Protein AF-A0A0S6XM45-F1 (afdb_monomer_lite)

Radius of gyration: 30.08 Å; chains: 1; bounding box: 77×31×82 Å

Secondary structure (DSSP, 8-state):
--PPPHHHHHHHHHHHHHHHHHHHHHHHHHHHHHHHHHHHHHTTS-EEEEEEEEEEEETTEEEEEEEEEEEEGGGHHHHHHHHHHHHTTSEEEEE-TTT-PEEEEESS-BSSHHHHHHHHHHHHHHHHHHHHH---

pLDDT: mean 77.05, std 15.21, range [37.06, 93.06]

Structure (mmCIF, N/CA/C/O backbone):
data_AF-A0A0S6XM45-F1
#
_entry.id   AF-A0A0S6XM45-F1
#
loop_
_atom_site.group_PDB
_atom_site.id
_atom_site.type_symbol
_atom_si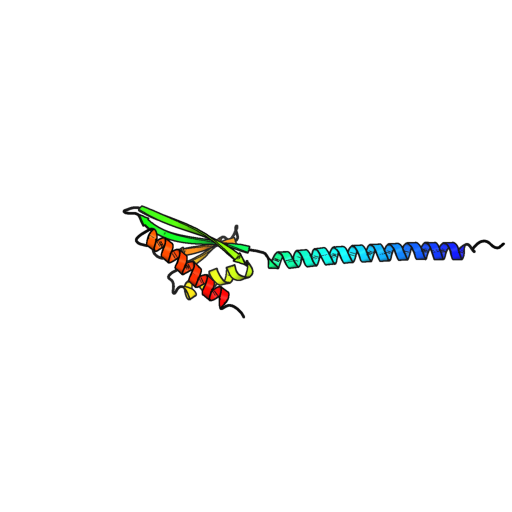te.label_atom_id
_atom_site.label_alt_id
_atom_site.label_comp_id
_atom_site.label_asym_id
_atom_site.label_entity_id
_atom_site.label_seq_id
_atom_site.pdbx_PDB_ins_code
_atom_site.Cartn_x
_atom_site.Cartn_y
_atom_site.Cartn_z
_atom_site.occupancy
_atom_site.B_iso_or_equiv
_atom_site.auth_seq_id
_atom_site.auth_comp_id
_atom_site.auth_asym_id
_atom_site.auth_atom_id
_atom_site.pdbx_PDB_model_num
ATOM 1 N N . MET A 1 1 ? 61.067 7.193 -62.094 1.00 49.91 1 MET A N 1
ATOM 2 C CA . MET A 1 1 ? 60.287 7.354 -60.851 1.00 49.91 1 MET A CA 1
ATOM 3 C C . MET A 1 1 ? 58.833 7.375 -61.268 1.00 49.91 1 MET A C 1
ATOM 5 O O . MET A 1 1 ? 58.362 8.415 -61.709 1.00 49.91 1 MET A O 1
ATOM 9 N N . ASP A 1 2 ? 58.172 6.223 -61.229 1.00 56.25 2 ASP A N 1
ATOM 10 C CA . ASP A 1 2 ? 56.763 6.112 -61.601 1.00 56.25 2 ASP A CA 1
ATOM 11 C C . ASP A 1 2 ? 55.908 6.456 -60.382 1.00 56.25 2 ASP A C 1
ATOM 13 O O . ASP A 1 2 ? 56.005 5.822 -59.331 1.00 56.25 2 ASP A O 1
ATOM 17 N N . GLY A 1 3 ? 55.143 7.543 -60.493 1.00 62.91 3 GLY A N 1
ATOM 18 C CA . GLY A 1 3 ? 54.184 7.944 -59.470 1.00 62.91 3 GLY A CA 1
ATOM 19 C C . GLY A 1 3 ? 53.040 6.929 -59.369 1.00 62.91 3 GLY A C 1
ATOM 20 O O . GLY A 1 3 ? 52.747 6.247 -60.350 1.00 62.91 3 GLY A O 1
ATOM 21 N N . PRO A 1 4 ? 52.368 6.830 -58.208 1.00 58.31 4 PRO A N 1
ATOM 22 C CA . PRO A 1 4 ? 51.304 5.853 -58.005 1.00 58.31 4 PRO A CA 1
ATOM 23 C C . PRO A 1 4 ? 50.206 6.032 -59.055 1.00 58.31 4 PRO A C 1
ATOM 25 O O . PRO A 1 4 ? 49.697 7.149 -59.241 1.00 58.31 4 PRO A O 1
ATOM 28 N N . ASN A 1 5 ? 49.898 4.917 -59.723 1.00 70.88 5 ASN A N 1
ATOM 29 C CA . ASN A 1 5 ? 48.975 4.787 -60.846 1.00 70.88 5 ASN A CA 1
ATOM 30 C C . ASN A 1 5 ? 47.588 5.297 -60.417 1.00 70.88 5 ASN A C 1
ATOM 32 O O . ASN A 1 5 ? 47.156 5.035 -59.295 1.00 70.88 5 ASN A O 1
ATOM 36 N N . GLU A 1 6 ? 46.876 6.042 -61.265 1.00 64.06 6 GLU A N 1
ATOM 37 C CA . GLU A 1 6 ? 45.616 6.713 -60.883 1.00 64.06 6 GLU A CA 1
ATOM 38 C C . GLU A 1 6 ? 44.568 5.743 -60.304 1.00 64.06 6 GLU A C 1
ATOM 40 O O . GLU A 1 6 ? 43.812 6.105 -59.401 1.00 64.06 6 GLU A O 1
ATOM 45 N N . ARG A 1 7 ? 44.609 4.470 -60.720 1.00 60.38 7 ARG A N 1
ATOM 46 C CA . ARG A 1 7 ? 43.787 3.385 -60.155 1.00 60.38 7 ARG A CA 1
ATOM 47 C C . ARG A 1 7 ? 44.083 3.095 -58.678 1.00 60.38 7 ARG A C 1
ATOM 49 O O . ARG A 1 7 ? 43.151 2.901 -57.904 1.00 60.38 7 ARG A O 1
ATOM 56 N N . GLU A 1 8 ? 45.345 3.138 -58.251 1.00 57.94 8 GLU A N 1
ATOM 57 C CA . GLU A 1 8 ? 45.729 2.930 -56.844 1.00 57.94 8 GLU A CA 1
ATOM 58 C C . GLU A 1 8 ? 45.263 4.091 -55.951 1.00 57.94 8 GLU A C 1
ATOM 60 O O . GLU A 1 8 ? 44.915 3.889 -54.781 1.00 57.94 8 GLU A O 1
ATOM 65 N N . ARG A 1 9 ? 45.194 5.314 -56.503 1.00 60.78 9 ARG A N 1
ATOM 66 C CA . ARG A 1 9 ? 44.653 6.490 -55.797 1.00 60.78 9 ARG A CA 1
ATOM 67 C C . ARG A 1 9 ? 43.138 6.400 -55.618 1.00 60.78 9 ARG A C 1
ATOM 69 O O . ARG A 1 9 ? 42.629 6.749 -54.552 1.00 60.78 9 ARG A O 1
ATOM 76 N N . GLU A 1 10 ? 42.411 5.900 -56.616 1.00 57.84 10 GLU A N 1
ATOM 77 C CA . GLU A 1 10 ? 40.966 5.681 -56.495 1.00 57.84 10 GLU A CA 1
ATOM 78 C C . GLU A 1 10 ? 40.617 4.564 -55.505 1.00 57.84 10 GLU A C 1
ATOM 80 O O . GLU A 1 10 ? 39.679 4.710 -54.716 1.00 57.84 10 GLU A O 1
ATOM 85 N N . GLU A 1 11 ? 41.371 3.463 -55.499 1.00 58.09 11 GLU A N 1
ATOM 86 C CA . GLU A 1 11 ? 41.138 2.345 -54.580 1.00 58.09 11 GLU A CA 1
ATOM 87 C C . GLU A 1 11 ? 41.433 2.721 -53.126 1.00 58.09 11 GLU A C 1
ATOM 89 O O . GLU A 1 11 ? 40.639 2.413 -52.231 1.00 58.09 11 GLU A O 1
ATOM 94 N N . THR A 1 12 ? 42.506 3.476 -52.873 1.00 60.53 12 THR A N 1
ATOM 95 C CA . THR A 1 12 ? 42.784 4.007 -51.529 1.00 60.53 12 THR A CA 1
ATOM 96 C C . THR A 1 12 ? 41.729 5.016 -51.075 1.00 60.53 12 THR A C 1
ATOM 98 O O . THR A 1 12 ? 41.354 5.016 -49.899 1.00 60.53 12 THR A O 1
ATOM 101 N N . HIS A 1 13 ? 41.184 5.836 -51.978 1.00 59.94 13 HIS A N 1
ATOM 102 C CA . HIS A 1 13 ? 40.099 6.763 -51.652 1.00 59.94 13 HIS A CA 1
ATOM 103 C C . HIS A 1 13 ? 38.778 6.031 -51.344 1.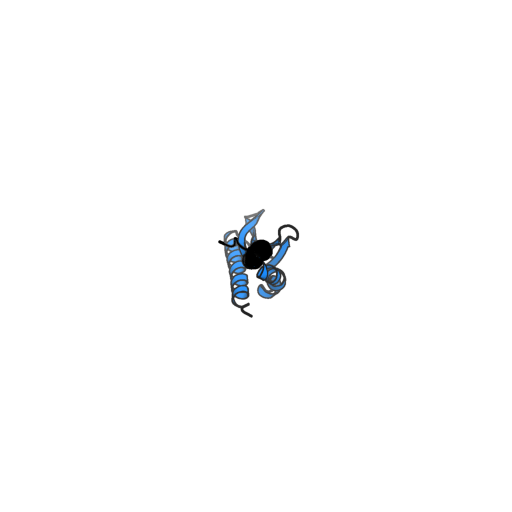00 59.94 13 HIS A C 1
ATOM 105 O O . HIS A 1 13 ? 38.154 6.294 -50.311 1.00 59.94 13 HIS A O 1
ATOM 111 N N . LYS A 1 14 ? 38.383 5.044 -52.164 1.00 58.31 14 LYS A N 1
ATOM 112 C CA . LYS A 1 14 ? 37.204 4.185 -51.921 1.00 58.31 14 LYS A CA 1
ATOM 113 C C . LYS A 1 14 ? 37.346 3.366 -50.634 1.00 58.31 14 LYS A C 1
ATOM 115 O O . LYS A 1 14 ? 36.388 3.259 -49.870 1.00 58.31 14 LYS A O 1
ATOM 120 N N . SER A 1 15 ? 38.542 2.845 -50.352 1.00 60.47 15 SER A N 1
ATOM 121 C CA . SER A 1 15 ? 38.860 2.130 -49.109 1.00 60.47 15 SER A CA 1
ATOM 122 C C . SER A 1 15 ? 38.704 3.030 -47.879 1.00 60.47 15 SER A C 1
ATOM 124 O O . SER A 1 15 ? 38.026 2.658 -46.921 1.00 60.47 15 SER A O 1
ATOM 126 N N . ARG A 1 16 ? 39.214 4.270 -47.927 1.00 60.06 16 ARG A N 1
ATOM 127 C CA . ARG A 1 16 ? 39.060 5.256 -46.841 1.00 60.06 16 ARG A CA 1
ATOM 128 C C . ARG A 1 16 ? 37.605 5.671 -46.610 1.00 60.06 16 ARG A C 1
ATOM 130 O O . ARG A 1 16 ? 37.207 5.830 -45.456 1.00 60.06 16 ARG A O 1
ATOM 137 N N . ILE A 1 17 ? 36.805 5.821 -47.669 1.00 59.72 17 ILE A N 1
ATOM 138 C CA . ILE A 1 17 ? 35.366 6.119 -47.560 1.00 59.72 17 ILE A CA 1
ATOM 139 C C . ILE A 1 17 ? 34.614 4.938 -46.938 1.00 59.72 17 ILE A C 1
ATOM 141 O O . ILE A 1 17 ? 33.863 5.137 -45.987 1.00 59.72 17 ILE A O 1
ATOM 145 N N . ASN A 1 18 ? 34.858 3.711 -47.408 1.00 59.50 18 ASN A N 1
ATOM 146 C CA . ASN A 1 18 ? 34.235 2.506 -46.853 1.00 59.50 18 ASN A CA 1
ATOM 147 C C . ASN A 1 18 ? 34.620 2.271 -45.388 1.00 59.50 18 ASN A C 1
ATOM 149 O O . ASN A 1 18 ? 33.781 1.860 -44.589 1.00 59.50 18 ASN A O 1
ATOM 153 N N . LEU A 1 19 ? 35.866 2.568 -45.012 1.00 55.88 19 LEU A N 1
ATOM 154 C CA . LEU A 1 19 ? 36.325 2.470 -43.631 1.00 55.88 19 LEU A CA 1
ATOM 155 C C . LEU A 1 19 ? 35.619 3.506 -42.742 1.00 55.88 19 LEU A C 1
ATOM 157 O O . LEU A 1 19 ? 35.094 3.150 -41.688 1.00 55.88 19 LEU A O 1
ATOM 161 N N . ARG A 1 20 ? 35.524 4.766 -43.193 1.00 59.53 20 ARG A N 1
ATOM 162 C CA . ARG A 1 20 ? 34.781 5.824 -42.487 1.00 59.53 20 ARG A CA 1
ATOM 163 C C . ARG A 1 20 ? 33.294 5.491 -42.354 1.00 59.53 20 ARG A C 1
ATOM 165 O O . ARG A 1 20 ? 32.769 5.621 -41.255 1.00 59.53 20 ARG A O 1
ATOM 172 N N . LEU A 1 21 ? 32.643 4.994 -43.411 1.00 57.53 21 LEU A N 1
ATOM 173 C CA . LEU A 1 21 ? 31.246 4.547 -43.351 1.00 57.53 21 LEU A CA 1
ATOM 174 C C . LEU A 1 21 ? 31.054 3.427 -42.323 1.00 57.53 21 LEU A C 1
ATOM 176 O O . LEU A 1 21 ? 30.139 3.511 -41.508 1.00 57.53 21 LEU A O 1
ATOM 180 N N . ARG A 1 22 ? 31.938 2.419 -42.314 1.00 56.94 22 ARG A N 1
ATOM 181 C CA . ARG A 1 22 ? 31.886 1.305 -41.353 1.00 56.94 22 ARG A CA 1
ATOM 182 C C . ARG A 1 22 ? 32.036 1.786 -39.908 1.00 56.94 22 ARG A C 1
ATOM 184 O O . ARG A 1 22 ? 31.251 1.370 -39.054 1.00 56.94 22 ARG A O 1
ATOM 191 N N . PHE A 1 23 ? 32.962 2.710 -39.638 1.00 58.03 23 PHE A N 1
ATOM 192 C CA . PHE A 1 23 ? 33.108 3.328 -38.315 1.00 58.03 23 PHE A CA 1
ATOM 193 C C . PHE A 1 23 ? 31.886 4.164 -37.917 1.00 58.03 23 PHE A C 1
ATOM 195 O O . PHE A 1 23 ? 31.431 4.066 -36.779 1.00 58.03 23 PHE A O 1
ATOM 202 N N . SER A 1 24 ? 31.304 4.935 -38.838 1.00 56.31 24 SER A N 1
ATOM 203 C CA . SER A 1 24 ? 30.082 5.704 -38.579 1.00 56.31 24 SER A CA 1
ATOM 204 C C . SER A 1 24 ? 28.887 4.801 -38.258 1.00 56.31 24 SER A C 1
ATOM 206 O O . SER A 1 24 ? 28.163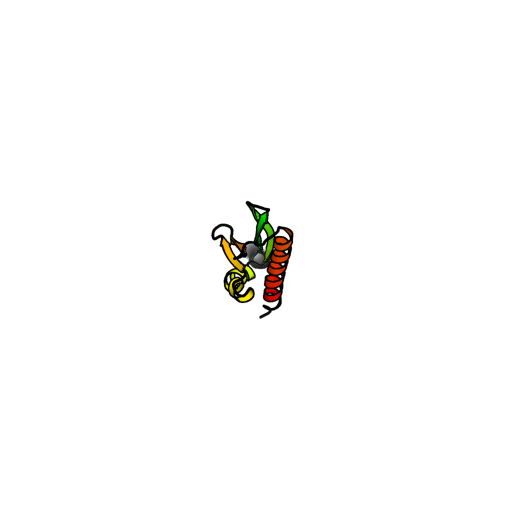 5.079 -37.304 1.00 56.31 24 SER A O 1
ATOM 208 N N . THR A 1 25 ? 28.711 3.684 -38.974 1.00 58.19 25 THR A N 1
ATOM 209 C CA . THR A 1 25 ? 27.660 2.697 -38.669 1.00 58.19 25 THR A CA 1
ATOM 210 C C . THR A 1 25 ? 27.907 1.955 -37.357 1.00 58.19 25 THR A C 1
ATOM 212 O O . THR A 1 25 ? 26.965 1.730 -36.605 1.00 58.19 25 THR A O 1
ATOM 215 N N . MET A 1 26 ? 29.160 1.626 -37.021 1.00 59.66 26 MET A N 1
ATOM 216 C CA . MET A 1 26 ? 29.491 0.999 -35.735 1.00 59.66 26 MET A CA 1
ATOM 217 C C . MET A 1 26 ? 29.262 1.948 -34.553 1.00 59.66 26 MET A C 1
ATOM 219 O O . MET A 1 26 ? 28.706 1.534 -33.539 1.00 59.66 26 MET A O 1
ATOM 223 N N . LEU A 1 27 ? 29.618 3.229 -34.690 1.00 59.53 27 LEU A N 1
ATOM 224 C CA . LEU A 1 27 ? 29.351 4.253 -33.677 1.00 59.53 27 LEU A CA 1
ATOM 225 C C . LEU A 1 27 ? 27.851 4.512 -33.501 1.00 59.53 27 LEU A C 1
ATOM 227 O O . LEU A 1 27 ? 27.394 4.716 -32.378 1.00 59.53 27 LEU A O 1
ATOM 231 N N . LEU A 1 28 ? 27.080 4.495 -34.590 1.00 59.53 28 LEU A N 1
ATOM 232 C CA . LEU A 1 28 ? 25.626 4.622 -34.534 1.00 59.53 28 LEU A CA 1
ATOM 233 C C . LEU A 1 28 ? 24.993 3.414 -33.829 1.00 59.53 28 LEU A C 1
ATOM 235 O O . LEU A 1 28 ? 24.195 3.595 -32.912 1.00 59.53 28 LEU A O 1
ATOM 239 N N . ASN A 1 29 ? 25.415 2.198 -34.180 1.00 61.12 29 ASN A N 1
ATOM 240 C CA . ASN A 1 29 ? 24.923 0.969 -33.558 1.00 61.12 29 ASN A CA 1
ATOM 241 C C . ASN A 1 29 ? 25.284 0.891 -32.068 1.00 61.12 29 ASN A C 1
ATOM 243 O O . ASN A 1 29 ? 24.435 0.519 -31.266 1.00 61.12 29 ASN A O 1
ATOM 247 N N . ALA A 1 30 ? 26.493 1.303 -31.670 1.00 62.69 30 ALA A N 1
ATOM 248 C CA . ALA A 1 30 ? 26.897 1.347 -30.263 1.00 62.69 30 ALA A CA 1
ATOM 249 C C . ALA A 1 30 ? 26.072 2.357 -29.447 1.00 62.69 30 ALA A C 1
ATOM 251 O O . ALA A 1 30 ? 25.683 2.071 -28.315 1.00 62.69 30 ALA A O 1
ATOM 252 N N . LYS A 1 31 ? 25.752 3.521 -30.030 1.00 61.59 31 LYS A N 1
ATOM 253 C CA . LYS A 1 31 ? 24.870 4.514 -29.400 1.00 61.59 31 LYS A CA 1
ATOM 254 C C . LYS A 1 31 ? 23.452 3.975 -29.238 1.00 61.59 31 LYS A C 1
ATOM 256 O O . LYS A 1 31 ? 22.902 4.081 -28.149 1.00 61.59 31 LYS A O 1
ATOM 261 N N . ILE A 1 32 ? 22.882 3.362 -30.277 1.00 69.31 32 ILE A N 1
ATOM 262 C CA . ILE A 1 32 ? 21.549 2.744 -30.208 1.00 69.31 32 ILE A CA 1
ATOM 263 C C . ILE A 1 32 ? 21.526 1.662 -29.126 1.00 69.31 32 ILE A C 1
ATOM 265 O O . ILE A 1 32 ? 20.626 1.672 -28.291 1.00 69.31 32 ILE A O 1
ATOM 269 N N . LEU A 1 33 ? 22.547 0.799 -29.071 1.00 62.34 33 LEU A N 1
ATOM 270 C CA . LEU A 1 33 ? 22.633 -0.255 -28.062 1.00 62.34 33 LEU A CA 1
ATOM 271 C C . LEU A 1 33 ? 22.636 0.325 -26.638 1.00 62.34 33 LEU A C 1
ATOM 273 O O . LEU A 1 33 ? 21.858 -0.123 -25.801 1.00 62.34 33 LEU A O 1
ATOM 277 N N . LEU A 1 34 ? 23.438 1.368 -26.388 1.00 61.41 34 LEU A N 1
ATOM 278 C CA . LEU A 1 34 ? 23.502 2.061 -25.096 1.00 61.41 34 LEU A CA 1
ATOM 279 C C . LEU A 1 34 ? 22.180 2.740 -24.717 1.00 61.41 34 LEU A C 1
ATOM 281 O O . LEU A 1 34 ? 21.765 2.662 -23.566 1.00 61.41 34 LEU A O 1
ATOM 285 N N . PHE A 1 35 ? 21.489 3.377 -25.665 1.00 60.16 35 PHE A N 1
ATOM 286 C CA . PHE A 1 35 ? 20.175 3.969 -25.395 1.00 60.16 35 PHE A CA 1
ATOM 287 C C . PHE A 1 35 ? 19.121 2.899 -25.108 1.00 60.16 35 PHE A C 1
ATOM 289 O O . PHE A 1 35 ? 18.321 3.067 -24.190 1.00 60.16 35 PHE A O 1
ATOM 296 N N . THR A 1 36 ? 19.137 1.781 -25.838 1.00 60.84 36 THR A N 1
ATOM 297 C CA . THR A 1 36 ? 18.196 0.678 -25.601 1.00 60.84 36 THR A CA 1
ATOM 298 C C . THR A 1 36 ? 18.428 -0.011 -24.259 1.00 60.84 36 THR A C 1
ATOM 300 O O . THR A 1 36 ? 17.458 -0.296 -23.563 1.00 60.84 36 THR A O 1
ATOM 303 N N . THR A 1 37 ? 19.678 -0.220 -23.832 1.00 60.06 37 THR A N 1
ATOM 304 C CA . THR A 1 37 ? 19.967 -0.776 -22.500 1.00 60.06 37 THR A CA 1
ATOM 305 C C . THR A 1 37 ? 1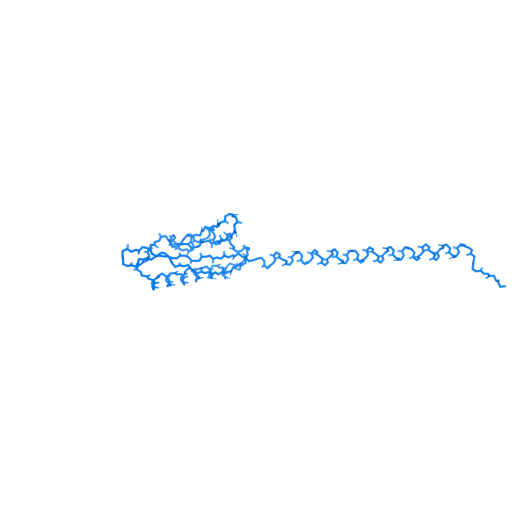9.612 0.201 -21.383 1.00 60.06 37 THR A C 1
ATOM 307 O O . THR A 1 37 ? 19.082 -0.222 -20.357 1.00 60.06 37 THR A O 1
ATOM 310 N N . LEU A 1 38 ? 19.818 1.506 -21.590 1.00 57.16 38 LEU A N 1
ATOM 311 C CA . LEU A 1 38 ? 19.401 2.530 -20.631 1.00 57.16 38 LEU A CA 1
ATOM 312 C C . LEU A 1 38 ? 17.870 2.575 -20.485 1.00 57.16 38 LEU A C 1
ATOM 314 O O . LEU A 1 38 ? 17.364 2.584 -19.365 1.00 57.16 38 LEU A O 1
ATOM 318 N N . LEU A 1 39 ? 17.132 2.520 -21.598 1.00 56.31 39 LEU A N 1
ATOM 319 C CA . LEU A 1 39 ? 15.665 2.470 -21.608 1.00 56.31 39 LEU A CA 1
ATOM 320 C C . LEU A 1 39 ? 15.130 1.203 -20.927 1.00 56.31 39 LEU A C 1
ATOM 322 O O . LEU A 1 39 ? 14.238 1.294 -20.090 1.00 56.31 39 LEU A O 1
ATOM 326 N N . LEU A 1 40 ? 15.731 0.041 -21.204 1.00 54.38 40 LEU A N 1
ATOM 327 C CA . LEU A 1 40 ? 15.387 -1.221 -20.536 1.00 54.38 40 LEU A CA 1
ATOM 328 C C . LEU A 1 40 ? 15.660 -1.181 -19.024 1.00 54.38 40 LEU A C 1
ATOM 330 O O . LEU A 1 40 ? 14.960 -1.841 -18.260 1.00 54.38 40 LEU A O 1
ATOM 334 N N . SER A 1 41 ? 16.658 -0.413 -18.576 1.00 52.62 41 SER A N 1
ATOM 335 C CA . SER A 1 41 ? 16.976 -0.260 -17.151 1.00 52.62 41 SER A CA 1
ATOM 336 C C . SER A 1 41 ? 16.019 0.683 -16.412 1.00 52.62 41 SER A C 1
ATOM 338 O O . SER A 1 41 ? 15.748 0.462 -15.234 1.00 52.62 41 SER A O 1
ATOM 340 N N . ALA A 1 42 ? 15.445 1.684 -17.087 1.00 52.66 42 ALA A N 1
ATOM 341 C CA . ALA A 1 42 ? 14.487 2.610 -16.478 1.00 52.66 42 ALA A CA 1
ATOM 342 C C . ALA A 1 42 ? 13.208 1.888 -16.007 1.00 52.66 42 ALA A C 1
ATOM 344 O O . ALA A 1 42 ? 12.713 2.164 -14.914 1.00 52.66 42 ALA A O 1
ATOM 345 N N . ASP A 1 43 ? 12.747 0.881 -16.756 1.00 51.25 43 ASP A N 1
ATOM 346 C CA . ASP A 1 43 ? 11.628 0.011 -16.357 1.00 51.25 43 ASP A CA 1
ATOM 347 C C . ASP A 1 43 ? 11.944 -0.881 -15.139 1.00 51.25 43 ASP A C 1
ATOM 349 O O . ASP A 1 43 ? 11.039 -1.414 -14.488 1.00 51.25 43 ASP A O 1
ATOM 353 N N . VAL A 1 44 ? 13.224 -1.075 -14.798 1.00 54.25 44 VAL A N 1
ATOM 354 C CA . VAL A 1 44 ? 13.638 -1.844 -13.610 1.00 54.25 44 VAL A CA 1
ATOM 355 C C . VAL A 1 44 ? 13.524 -1.003 -12.332 1.00 54.25 44 VAL A C 1
ATOM 357 O O . VAL A 1 44 ? 13.318 -1.573 -11.260 1.00 54.25 44 VAL A O 1
ATOM 360 N N . PHE A 1 45 ? 13.579 0.329 -12.440 1.00 56.97 45 PHE A N 1
ATOM 361 C CA . PHE A 1 45 ? 13.559 1.259 -11.302 1.00 56.97 45 PHE A CA 1
ATOM 362 C C . PHE A 1 45 ? 12.266 2.070 -11.158 1.00 56.97 45 PHE A C 1
ATOM 364 O O . PHE A 1 45 ? 12.189 2.918 -10.273 1.00 56.97 45 PHE A O 1
ATOM 371 N N . ALA A 1 46 ? 11.246 1.825 -11.983 1.00 70.31 46 ALA A N 1
ATOM 372 C CA . ALA A 1 46 ? 9.958 2.494 -11.835 1.00 70.31 46 ALA A CA 1
ATOM 373 C C . ALA A 1 46 ? 9.329 2.163 -10.465 1.00 70.31 46 ALA A C 1
ATOM 375 O O . ALA A 1 46 ? 9.122 0.987 -10.131 1.00 70.31 46 ALA A O 1
ATOM 376 N N . THR A 1 47 ? 9.068 3.200 -9.662 1.00 79.62 47 THR A N 1
ATOM 377 C CA . THR A 1 47 ? 8.442 3.089 -8.341 1.00 79.62 47 THR A CA 1
ATOM 378 C C . THR A 1 47 ? 7.067 3.749 -8.303 1.00 79.62 47 THR A C 1
ATOM 380 O O . THR A 1 47 ? 6.851 4.865 -8.778 1.00 79.62 47 THR A O 1
ATOM 383 N N . THR A 1 48 ? 6.126 3.051 -7.674 1.00 84.25 48 THR A N 1
ATOM 384 C CA . THR A 1 48 ? 4.761 3.494 -7.439 1.00 84.25 48 THR A CA 1
ATOM 385 C C . THR A 1 48 ? 4.660 3.941 -5.992 1.00 84.25 48 THR A C 1
ATOM 387 O O . THR A 1 48 ? 5.061 3.223 -5.070 1.00 84.25 48 THR A O 1
ATOM 390 N N . LYS A 1 49 ? 4.076 5.119 -5.785 1.00 90.06 49 LYS A N 1
ATOM 391 C CA . LYS A 1 49 ? 3.780 5.639 -4.449 1.00 90.06 49 LYS A CA 1
ATOM 392 C C . LYS A 1 49 ? 2.601 4.886 -3.838 1.00 90.06 49 LYS A C 1
ATOM 394 O O . LYS A 1 49 ? 1.601 4.632 -4.513 1.00 90.06 49 LYS A O 1
ATOM 399 N N . ILE A 1 50 ? 2.719 4.567 -2.555 1.00 90.69 50 ILE A N 1
ATOM 400 C CA . ILE A 1 50 ? 1.645 4.024 -1.728 1.00 90.69 50 ILE A CA 1
ATOM 401 C C . ILE A 1 50 ? 1.287 5.032 -0.648 1.00 90.69 50 ILE A C 1
ATOM 403 O O . ILE A 1 50 ? 2.150 5.464 0.115 1.00 90.69 50 ILE A O 1
ATOM 407 N N . ASP A 1 51 ? -0.004 5.312 -0.522 1.00 93.06 51 ASP A N 1
ATOM 408 C CA . ASP A 1 51 ? -0.565 6.052 0.599 1.00 93.06 51 ASP A CA 1
ATOM 409 C C . ASP A 1 51 ? -1.320 5.079 1.514 1.00 93.06 51 ASP A C 1
ATOM 411 O O . ASP A 1 51 ? -2.348 4.515 1.137 1.00 93.06 51 ASP A O 1
ATOM 415 N N . TYR A 1 52 ? -0.815 4.881 2.730 1.00 91.31 52 TYR A N 1
ATOM 416 C CA . TYR A 1 52 ? -1.483 4.122 3.786 1.00 91.31 52 TYR A CA 1
ATOM 417 C C . TYR A 1 52 ? -2.354 5.054 4.606 1.00 91.31 52 TYR A C 1
ATOM 419 O O . TYR A 1 52 ? -1.845 5.956 5.267 1.00 91.31 52 TYR A O 1
ATOM 427 N N . THR A 1 53 ? -3.656 4.827 4.597 1.00 91.25 53 THR A N 1
ATOM 428 C CA . THR A 1 53 ? -4.638 5.722 5.187 1.00 91.25 53 THR A CA 1
ATOM 429 C C . THR A 1 53 ? -5.495 4.989 6.212 1.00 91.25 53 THR A C 1
ATOM 431 O O . THR A 1 53 ? -6.218 4.049 5.885 1.00 91.25 53 THR A O 1
ATOM 434 N N . ALA A 1 54 ? -5.494 5.485 7.446 1.00 91.12 54 ALA A N 1
ATOM 435 C CA . ALA A 1 54 ? -6.408 5.047 8.494 1.00 91.12 54 ALA A CA 1
ATOM 436 C C . ALA A 1 54 ? -7.281 6.213 8.963 1.00 91.12 54 ALA A C 1
ATOM 438 O O . ALA A 1 54 ? -6.799 7.330 9.165 1.00 91.12 54 ALA A O 1
ATOM 439 N N . LYS A 1 55 ? -8.578 5.957 9.133 1.00 89.62 55 LYS A N 1
ATOM 440 C CA . LYS A 1 55 ? -9.518 6.919 9.725 1.00 89.62 55 LYS A CA 1
ATOM 441 C C . LYS A 1 55 ? -9.675 6.625 11.208 1.00 89.62 55 LYS A C 1
ATOM 443 O O . LYS A 1 55 ? -9.794 5.457 11.564 1.00 89.62 55 LYS A O 1
ATOM 448 N N . TYR A 1 56 ? -9.727 7.660 12.042 1.00 90.81 56 TYR A N 1
ATOM 449 C CA . TYR A 1 56 ? -9.901 7.523 13.485 1.00 90.81 56 TYR A CA 1
ATOM 450 C C . TYR A 1 56 ? -10.869 8.544 14.074 1.00 90.81 56 TYR A C 1
ATOM 452 O O . TYR A 1 56 ? -11.070 9.621 13.510 1.00 90.81 56 TYR A O 1
ATOM 460 N N . HIS A 1 57 ? -11.446 8.209 15.224 1.00 89.06 57 HIS A N 1
ATOM 461 C CA . HIS A 1 57 ? -12.213 9.139 16.041 1.00 89.06 57 HIS A CA 1
ATOM 462 C C . HIS A 1 57 ? -11.296 9.974 16.938 1.00 89.06 57 HIS A C 1
ATOM 464 O O . HIS A 1 57 ? -10.448 9.452 17.656 1.00 89.06 57 HIS A O 1
ATOM 470 N N . ASP A 1 58 ? -11.504 11.287 16.909 1.00 87.19 58 ASP A N 1
ATOM 471 C CA . ASP A 1 58 ? -10.948 12.248 17.857 1.00 87.19 58 ASP A CA 1
ATOM 472 C C . ASP A 1 58 ? -12.117 12.958 18.550 1.00 87.19 58 ASP A C 1
ATOM 474 O O . ASP A 1 58 ? -12.646 13.978 18.089 1.00 87.19 58 ASP A O 1
ATOM 478 N N . GLY A 1 59 ? -12.634 12.306 19.593 1.00 83.50 59 GLY A N 1
ATOM 479 C CA . GLY A 1 59 ? -13.891 12.684 20.232 1.00 83.50 59 GLY A CA 1
ATOM 480 C C . GLY A 1 59 ? -15.077 12.531 19.275 1.00 83.50 59 GLY A C 1
ATOM 481 O O . GLY A 1 59 ? -15.441 11.421 18.897 1.00 83.50 59 GLY A O 1
ATOM 482 N N . LYS A 1 60 ? -15.694 13.653 18.878 1.00 82.06 60 LYS A N 1
ATOM 483 C CA . LYS A 1 60 ? -16.846 13.668 17.953 1.00 82.06 60 LYS A CA 1
ATOM 484 C C . LYS A 1 60 ? -16.455 13.758 16.472 1.00 82.06 60 LYS A C 1
ATOM 486 O O . LYS A 1 60 ? -17.323 13.605 15.619 1.00 82.06 60 LYS A O 1
ATOM 491 N N . ASN A 1 61 ? -15.182 14.004 16.158 1.00 86.62 61 ASN A N 1
ATOM 492 C CA . ASN A 1 61 ? -14.722 14.218 14.786 1.00 86.62 61 ASN A CA 1
ATOM 493 C C . ASN A 1 61 ? -14.032 12.971 14.225 1.00 86.62 61 ASN A C 1
ATOM 495 O O . ASN A 1 61 ? -13.344 12.258 14.952 1.00 86.62 61 ASN A O 1
ATOM 499 N N . VAL A 1 62 ? -14.178 12.733 12.919 1.00 89.06 62 VAL A N 1
ATOM 500 C CA . VAL A 1 62 ? -13.403 11.714 12.198 1.00 89.06 62 VAL A CA 1
ATOM 501 C C . VAL A 1 62 ? -12.195 12.392 11.564 1.00 89.06 62 VAL A C 1
ATOM 503 O O . VAL A 1 62 ? -12.345 13.265 10.711 1.00 89.06 62 VAL A O 1
ATOM 506 N N . LYS A 1 63 ? -10.997 11.986 11.979 1.00 89.81 63 LYS A N 1
ATOM 507 C CA . LYS A 1 63 ? -9.722 12.420 11.406 1.00 89.81 63 LYS A CA 1
ATOM 508 C C . LYS A 1 63 ? -9.112 11.307 10.560 1.00 89.81 63 LYS A C 1
ATOM 510 O O . LYS A 1 63 ? -9.497 10.142 10.646 1.00 89.81 63 LYS A O 1
ATOM 515 N N . GLN A 1 64 ? -8.165 11.682 9.708 1.00 91.00 64 GLN A N 1
ATOM 516 C CA . GLN A 1 64 ? -7.467 10.768 8.815 1.00 91.00 64 GLN A CA 1
ATOM 517 C C . GLN A 1 64 ? -5.966 10.889 9.033 1.00 91.00 64 GLN A C 1
ATOM 519 O O . GLN A 1 64 ? -5.408 11.981 8.963 1.00 91.00 64 GLN A O 1
ATOM 524 N N . LEU A 1 65 ? -5.316 9.750 9.235 1.00 90.56 65 LEU A N 1
ATOM 525 C CA . LEU A 1 65 ? -3.871 9.630 9.252 1.00 90.56 65 LEU A CA 1
ATOM 526 C C . LEU A 1 65 ? -3.422 8.991 7.938 1.00 90.56 65 LEU A C 1
ATOM 528 O O . LEU A 1 65 ? -3.937 7.938 7.564 1.00 90.56 65 LEU A O 1
ATOM 532 N N . THR A 1 66 ? -2.483 9.630 7.237 1.00 91.31 66 THR A N 1
ATOM 533 C CA . THR A 1 66 ? -1.915 9.101 5.989 1.00 91.31 66 THR A CA 1
ATOM 534 C C . THR A 1 66 ? -0.399 9.037 6.077 1.00 91.31 66 THR A C 1
ATOM 536 O O . THR A 1 66 ? 0.247 10.034 6.389 1.00 91.31 66 THR A O 1
ATOM 539 N N . VAL A 1 67 ? 0.169 7.874 5.770 1.00 91.69 67 VAL A N 1
ATOM 540 C CA . VAL A 1 67 ? 1.613 7.641 5.707 1.00 91.69 67 VAL A CA 1
ATOM 541 C C . VAL A 1 67 ? 1.982 7.238 4.289 1.00 91.69 67 VAL A C 1
ATOM 543 O O . VAL A 1 67 ? 1.379 6.329 3.727 1.00 91.69 67 VAL A O 1
ATOM 546 N N . LYS A 1 68 ? 2.990 7.901 3.724 1.00 91.19 68 LYS A N 1
ATOM 547 C CA . LYS A 1 68 ? 3.468 7.645 2.362 1.00 91.19 68 LYS A CA 1
ATOM 548 C C . LYS A 1 68 ? 4.601 6.627 2.359 1.00 91.19 68 LYS A C 1
ATOM 550 O O . LYS A 1 68 ? 5.362 6.534 3.324 1.00 91.19 68 LYS A O 1
ATOM 555 N N . ASP A 1 69 ? 4.697 5.866 1.282 1.00 89.00 69 ASP A N 1
ATOM 556 C CA . ASP A 1 69 ? 5.757 4.891 1.032 1.00 89.00 69 ASP A CA 1
ATOM 557 C C . ASP A 1 69 ? 5.919 4.664 -0.475 1.00 89.00 69 ASP A C 1
ATOM 559 O O . ASP A 1 69 ? 5.125 5.165 -1.274 1.00 89.00 69 ASP A O 1
ATOM 563 N N . GLU A 1 70 ? 6.929 3.897 -0.872 1.00 88.25 70 GLU A N 1
ATOM 564 C CA . GLU A 1 70 ? 7.208 3.603 -2.280 1.00 88.25 70 GLU A CA 1
ATOM 565 C C . GLU A 1 70 ? 7.507 2.117 -2.489 1.00 88.25 70 GLU A C 1
ATOM 567 O O . GLU A 1 70 ? 8.179 1.466 -1.688 1.00 88.25 70 GLU A O 1
ATOM 572 N N . ILE A 1 71 ? 7.000 1.564 -3.589 1.00 84.69 71 ILE A N 1
ATOM 573 C CA . ILE A 1 71 ? 7.249 0.179 -3.999 1.00 84.69 71 ILE A CA 1
ATOM 574 C C . ILE A 1 71 ? 7.616 0.111 -5.479 1.00 84.69 71 ILE A C 1
ATOM 576 O O . ILE A 1 71 ? 7.287 1.024 -6.226 1.00 84.69 71 ILE A O 1
ATOM 580 N N . PRO A 1 72 ? 8.217 -0.987 -5.957 1.00 82.81 72 PRO A N 1
ATOM 581 C CA . PRO A 1 72 ? 8.380 -1.205 -7.391 1.00 82.81 72 PRO A CA 1
ATOM 582 C C . PRO A 1 72 ? 7.026 -1.276 -8.115 1.00 82.81 72 PRO A C 1
ATOM 584 O O . PRO A 1 72 ? 6.135 -2.005 -7.669 1.00 82.81 72 PRO A O 1
ATOM 587 N N . ASP A 1 73 ? 6.900 -0.614 -9.268 1.00 82.25 73 ASP A N 1
ATOM 588 C CA . ASP A 1 73 ? 5.681 -0.577 -10.102 1.00 82.25 73 ASP A CA 1
ATOM 589 C C . ASP A 1 73 ? 5.118 -1.971 -10.382 1.00 82.25 73 ASP A C 1
ATOM 591 O O . ASP A 1 73 ? 3.913 -2.208 -10.294 1.00 82.25 73 ASP A O 1
ATOM 595 N N . LYS A 1 74 ? 6.009 -2.936 -10.631 1.00 81.88 74 LYS A N 1
ATOM 596 C CA . LYS A 1 74 ? 5.664 -4.340 -10.907 1.00 81.88 74 LYS A CA 1
ATOM 597 C C . LYS A 1 74 ? 4.825 -4.983 -9.795 1.00 81.88 74 LYS A C 1
ATOM 599 O O . LYS A 1 74 ? 4.086 -5.927 -10.054 1.00 81.88 74 LYS A O 1
ATOM 604 N N . LYS A 1 75 ? 4.928 -4.485 -8.557 1.00 83.06 75 LYS A N 1
ATOM 605 C CA . LYS A 1 75 ? 4.211 -5.008 -7.385 1.00 83.06 75 LYS A CA 1
ATOM 606 C C . LYS A 1 75 ? 2.889 -4.281 -7.114 1.00 83.06 75 LYS A C 1
ATOM 608 O O . LYS A 1 75 ? 2.046 -4.838 -6.412 1.00 83.06 75 LYS A O 1
ATOM 613 N N . ALA A 1 76 ? 2.669 -3.092 -7.677 1.00 83.88 76 ALA A N 1
ATOM 614 C CA . ALA A 1 76 ? 1.478 -2.283 -7.408 1.00 83.88 76 ALA A CA 1
ATOM 615 C C . ALA A 1 76 ? 0.155 -2.990 -7.776 1.00 83.88 76 ALA A C 1
ATOM 617 O O . ALA A 1 76 ? -0.740 -3.031 -6.926 1.00 83.88 76 ALA A O 1
ATOM 618 N N . PRO A 1 77 ? 0.019 -3.654 -8.946 1.00 86.06 77 PRO A N 1
ATOM 619 C CA . PRO A 1 77 ? -1.204 -4.389 -9.278 1.00 86.06 77 PRO A CA 1
ATOM 620 C C . PRO A 1 77 ? -1.509 -5.540 -8.310 1.00 86.06 77 PRO A C 1
ATOM 622 O O . PRO A 1 77 ? -2.677 -5.821 -8.032 1.00 86.06 77 PRO A O 1
ATOM 625 N N . ASN A 1 78 ? -0.472 -6.195 -7.772 1.00 87.56 78 ASN A N 1
ATOM 626 C CA . ASN A 1 78 ? -0.628 -7.306 -6.830 1.00 87.56 78 ASN A CA 1
ATOM 627 C C . ASN A 1 78 ? -1.182 -6.831 -5.492 1.00 87.56 78 ASN A C 1
ATOM 629 O O . ASN A 1 78 ? -1.997 -7.531 -4.900 1.00 87.56 78 ASN A O 1
ATOM 633 N N . ILE A 1 79 ? -0.802 -5.632 -5.044 1.00 87.25 79 ILE A N 1
ATOM 634 C CA . ILE A 1 79 ? -1.401 -5.025 -3.854 1.00 87.25 79 ILE A CA 1
ATOM 635 C C . ILE A 1 79 ? -2.884 -4.769 -4.096 1.00 87.25 79 ILE A C 1
ATOM 637 O O . ILE A 1 79 ? -3.708 -5.219 -3.311 1.00 87.25 79 ILE A O 1
ATOM 641 N N . VAL A 1 80 ? -3.246 -4.103 -5.195 1.00 89.25 80 VAL A N 1
ATOM 642 C CA . VAL A 1 80 ? -4.648 -3.748 -5.478 1.00 89.25 80 VAL A CA 1
ATOM 643 C C . VAL A 1 80 ? -5.544 -4.989 -5.519 1.00 89.25 80 VAL A C 1
ATOM 645 O O . VAL A 1 80 ? -6.612 -5.005 -4.911 1.00 89.25 80 VAL A O 1
ATOM 648 N N . LYS A 1 81 ? -5.088 -6.054 -6.188 1.00 88.12 81 LYS A N 1
ATOM 649 C CA . LYS A 1 81 ? -5.831 -7.319 -6.296 1.00 88.12 81 LYS A CA 1
ATOM 650 C C . LYS A 1 81 ? -5.793 -8.150 -5.011 1.00 88.12 81 LYS A C 1
ATOM 652 O O . LYS A 1 81 ? -6.761 -8.832 -4.692 1.00 88.12 81 LYS A O 1
ATOM 657 N N . GLY A 1 82 ? -4.669 -8.131 -4.299 1.00 87.50 82 GLY A N 1
ATOM 658 C CA . GLY A 1 82 ? -4.398 -9.010 -3.165 1.00 87.50 82 GLY A CA 1
ATOM 659 C C . GLY A 1 82 ? -4.870 -8.468 -1.821 1.00 87.50 82 GLY A C 1
ATOM 660 O O . GLY A 1 82 ? -5.198 -9.266 -0.952 1.00 87.50 82 GLY A O 1
ATOM 661 N N . MET A 1 83 ? -4.956 -7.145 -1.642 1.00 88.56 83 MET A N 1
ATOM 662 C CA . MET A 1 83 ? -5.106 -6.524 -0.319 1.00 88.56 83 MET A CA 1
ATOM 663 C C . MET A 1 83 ? -6.334 -7.007 0.449 1.00 88.56 83 MET A C 1
ATOM 665 O O . MET A 1 83 ? -6.238 -7.303 1.638 1.00 88.56 83 MET A O 1
ATOM 669 N N . VAL A 1 84 ? -7.476 -7.128 -0.228 1.00 88.75 84 VAL A N 1
ATOM 670 C CA . VAL A 1 84 ? -8.724 -7.601 0.389 1.00 88.75 84 VAL A CA 1
ATOM 671 C C . VAL A 1 84 ? -8.541 -9.024 0.923 1.00 88.75 84 VAL A C 1
ATOM 673 O O . VAL A 1 84 ? -8.845 -9.301 2.079 1.00 88.75 84 VAL A O 1
ATOM 676 N N . LYS A 1 85 ? -7.924 -9.905 0.126 1.00 88.56 85 LYS A N 1
ATOM 677 C CA . LYS A 1 85 ? -7.642 -11.292 0.514 1.00 88.56 85 LYS A CA 1
ATOM 678 C C . LYS A 1 85 ? -6.571 -11.386 1.606 1.00 88.56 85 LYS A C 1
ATOM 680 O O . LYS A 1 85 ? -6.735 -12.143 2.555 1.00 88.56 85 LYS A O 1
ATOM 685 N N . TRP A 1 86 ? -5.482 -10.626 1.487 1.00 90.00 86 TRP A N 1
ATOM 686 C CA . TRP A 1 86 ? -4.369 -10.621 2.445 1.00 90.00 86 TRP A CA 1
ATOM 687 C C . TRP A 1 86 ? -4.783 -10.092 3.816 1.00 90.00 86 TRP A C 1
ATOM 689 O O . TRP A 1 86 ? -4.276 -10.545 4.837 1.00 90.00 86 TRP A O 1
ATOM 699 N N . SER A 1 87 ? -5.714 -9.139 3.835 1.00 87.12 87 SER A N 1
ATOM 700 C CA . SER A 1 87 ? -6.197 -8.503 5.058 1.00 87.12 87 SER A CA 1
ATOM 701 C C . SER A 1 87 ? -7.476 -9.115 5.624 1.00 87.12 87 SER A C 1
ATOM 703 O O . SER A 1 87 ? -7.920 -8.652 6.671 1.00 87.12 87 SER A O 1
ATOM 705 N N . GLN A 1 88 ? -8.055 -10.134 4.973 1.00 88.06 88 GLN A N 1
ATOM 706 C CA . GLN A 1 88 ? -9.360 -10.702 5.339 1.00 88.06 88 GLN A CA 1
ATOM 707 C C . GLN A 1 88 ? -10.440 -9.610 5.430 1.00 88.06 88 GLN A C 1
ATOM 709 O O . GLN A 1 88 ? -11.068 -9.426 6.469 1.00 88.06 88 GLN A O 1
ATOM 714 N N . ASP A 1 89 ? -10.564 -8.814 4.366 1.00 87.12 89 ASP A N 1
ATOM 715 C CA . ASP A 1 89 ? -11.527 -7.710 4.232 1.00 87.12 89 ASP A CA 1
ATOM 716 C C . ASP A 1 89 ? -11.330 -6.529 5.204 1.00 87.12 89 ASP A C 1
ATOM 718 O O . ASP A 1 89 ? -12.119 -5.585 5.208 1.00 87.12 89 ASP A O 1
ATOM 722 N N . LYS A 1 90 ? -10.251 -6.510 5.999 1.00 87.44 90 LYS A N 1
ATOM 723 C CA . LYS A 1 90 ? -9.953 -5.390 6.913 1.00 87.44 90 LYS A CA 1
ATOM 724 C C . LYS A 1 90 ? -9.489 -4.134 6.174 1.00 87.44 90 LYS A C 1
ATOM 726 O O . LYS A 1 90 ? -9.757 -3.013 6.621 1.00 87.44 90 LYS A O 1
ATOM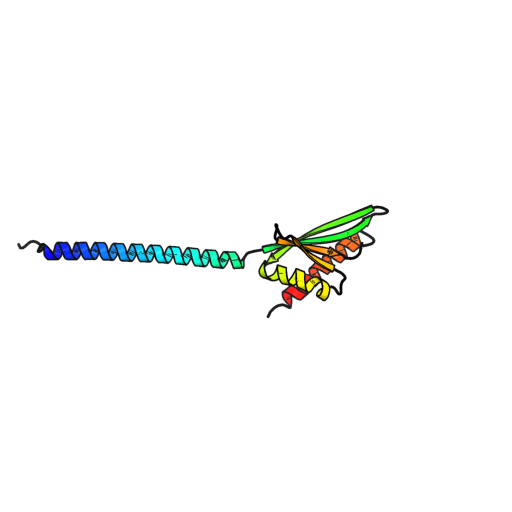 731 N N . PHE A 1 91 ? -8.782 -4.313 5.059 1.00 91.12 91 PHE A N 1
ATOM 732 C CA . PHE A 1 91 ? -8.152 -3.244 4.288 1.00 91.12 91 PHE A CA 1
ATOM 733 C C . PHE A 1 91 ? -8.524 -3.341 2.810 1.00 91.12 91 PHE A C 1
ATOM 735 O O . PHE A 1 91 ? -8.622 -4.427 2.236 1.00 91.12 91 PHE A O 1
ATOM 742 N N . LYS A 1 92 ? -8.665 -2.186 2.162 1.00 90.69 92 LYS A N 1
ATOM 743 C CA . LYS A 1 92 ? -8.913 -2.095 0.723 1.00 90.69 92 LYS A CA 1
ATOM 744 C C . LYS A 1 92 ? -7.791 -1.315 0.062 1.00 90.69 92 LYS A C 1
ATOM 746 O O . LYS A 1 92 ? -7.362 -0.297 0.589 1.00 90.69 92 LYS A O 1
ATOM 751 N N . ALA A 1 93 ? -7.346 -1.775 -1.100 1.00 92.25 93 ALA A N 1
ATOM 752 C CA . ALA A 1 93 ? -6.413 -1.039 -1.937 1.00 92.25 93 ALA A CA 1
ATOM 753 C C . ALA A 1 93 ? -7.124 -0.545 -3.202 1.00 92.25 93 ALA A C 1
ATOM 755 O O . ALA A 1 93 ? -7.883 -1.288 -3.825 1.00 92.25 93 ALA A O 1
ATOM 756 N N . VAL A 1 94 ? -6.892 0.710 -3.575 1.00 91.06 94 VAL A N 1
ATOM 757 C CA . VAL A 1 94 ? -7.421 1.334 -4.793 1.00 91.06 94 VAL A CA 1
ATOM 758 C C . VAL A 1 94 ? -6.289 2.089 -5.464 1.00 91.06 94 VAL A C 1
ATOM 760 O O . VAL A 1 94 ? -5.561 2.813 -4.797 1.00 91.06 94 VAL A O 1
ATOM 763 N N . GLN A 1 95 ? -6.135 1.932 -6.774 1.00 89.62 95 GLN A N 1
ATOM 764 C CA . GLN A 1 95 ? -5.149 2.692 -7.531 1.00 89.62 95 GLN A CA 1
ATOM 765 C C . GLN A 1 95 ? -5.814 3.871 -8.229 1.00 89.62 95 GLN A C 1
ATOM 767 O O . GLN A 1 95 ? -6.815 3.700 -8.929 1.00 89.62 95 GLN A O 1
ATOM 772 N N . ASP A 1 96 ? -5.242 5.056 -8.056 1.00 88.06 96 ASP A N 1
ATOM 773 C CA . ASP A 1 96 ? -5.631 6.222 -8.830 1.00 88.06 96 ASP A CA 1
ATOM 774 C C . ASP A 1 96 ? -5.199 6.041 -10.292 1.00 88.06 96 ASP A C 1
ATOM 776 O O . ASP A 1 96 ? -4.034 5.781 -10.593 1.00 88.06 96 ASP A O 1
ATOM 780 N N . GLN A 1 97 ? -6.145 6.169 -11.221 1.00 80.00 97 GLN A N 1
ATOM 781 C CA . GLN A 1 97 ? -5.900 5.874 -12.636 1.00 80.00 97 GLN A CA 1
ATOM 782 C C . GLN A 1 97 ? -4.958 6.882 -13.312 1.00 80.00 97 GLN A C 1
ATOM 784 O O . GLN A 1 97 ? -4.312 6.536 -14.300 1.00 80.00 97 GLN A O 1
ATOM 789 N N . LYS A 1 98 ? -4.875 8.121 -12.806 1.00 78.94 98 LYS A N 1
ATOM 790 C CA . LYS A 1 98 ? -4.092 9.204 -13.423 1.00 78.94 98 LYS A CA 1
ATOM 791 C C . LYS A 1 98 ? -2.672 9.258 -12.875 1.00 78.94 98 LYS A C 1
ATOM 793 O O . LYS A 1 98 ? -1.714 9.378 -13.630 1.00 78.94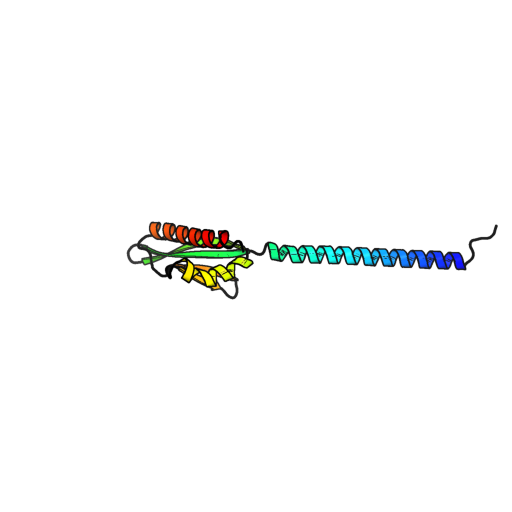 98 LYS A O 1
ATOM 798 N N . THR A 1 99 ? -2.546 9.182 -11.558 1.00 80.06 99 THR A N 1
ATOM 799 C CA . THR A 1 99 ? -1.281 9.318 -10.826 1.00 80.06 99 THR A CA 1
ATOM 800 C C . THR A 1 99 ? -0.614 7.977 -10.541 1.00 80.06 99 THR A C 1
ATOM 802 O O . THR A 1 99 ? 0.538 7.954 -10.117 1.00 80.06 99 THR A O 1
ATOM 805 N N . LYS A 1 100 ? -1.324 6.863 -10.776 1.00 81.56 100 LYS A N 1
ATOM 806 C CA . LYS A 1 100 ? -0.906 5.486 -10.471 1.00 81.56 100 LYS A CA 1
ATOM 807 C C . LYS A 1 100 ? -0.629 5.222 -8.987 1.00 81.56 100 LYS A C 1
ATOM 809 O O . LYS A 1 100 ? -0.175 4.128 -8.664 1.00 81.56 100 LYS A O 1
ATOM 814 N N . ILE A 1 101 ? -0.935 6.164 -8.093 1.00 88.88 101 ILE A N 1
ATOM 815 C CA . ILE A 1 101 ? -0.754 6.020 -6.645 1.00 88.88 101 ILE A CA 1
ATOM 816 C C . ILE A 1 101 ? -1.693 4.930 -6.130 1.00 88.88 101 ILE A C 1
ATOM 818 O O . ILE A 1 101 ? -2.870 4.894 -6.489 1.00 88.88 101 ILE A O 1
ATOM 822 N N . VAL A 1 102 ? -1.182 4.038 -5.285 1.00 91.62 102 VAL A N 1
ATOM 823 C CA . VAL A 1 102 ? -1.990 3.013 -4.617 1.00 91.62 102 VAL A CA 1
ATOM 824 C C . VAL A 1 102 ? -2.375 3.510 -3.229 1.00 91.62 102 VAL A C 1
ATOM 826 O O . VAL A 1 102 ? -1.527 3.702 -2.364 1.00 91.62 102 VAL A O 1
ATOM 829 N N . HIS A 1 103 ? -3.667 3.678 -2.993 1.00 92.31 103 HIS A N 1
ATOM 830 C CA . HIS A 1 103 ? -4.229 4.038 -1.699 1.00 92.31 103 HIS A CA 1
ATOM 831 C C . HIS A 1 103 ? -4.681 2.780 -0.964 1.00 92.31 103 HIS A C 1
ATOM 833 O O . HIS A 1 103 ? -5.570 2.072 -1.437 1.00 92.31 103 HIS A O 1
ATOM 839 N N . VAL A 1 104 ? -4.096 2.512 0.199 1.00 91.75 104 VAL A N 1
ATOM 840 C CA . VAL A 1 104 ? -4.487 1.420 1.095 1.00 91.75 104 VAL A CA 1
ATOM 841 C C . VAL A 1 104 ? -5.257 2.026 2.259 1.00 91.75 104 VAL A C 1
ATOM 843 O O . VAL A 1 104 ? -4.696 2.772 3.051 1.00 91.75 104 VAL A O 1
ATOM 846 N N . ILE A 1 105 ? -6.550 1.731 2.349 1.00 92.88 105 ILE A N 1
ATOM 847 C CA . ILE A 1 105 ? -7.478 2.340 3.306 1.00 92.88 105 ILE A CA 1
ATOM 848 C C . ILE A 1 105 ? -8.014 1.308 4.301 1.00 92.88 105 ILE A C 1
ATOM 850 O O . ILE A 1 105 ? -8.278 0.156 3.938 1.00 92.88 105 ILE A O 1
ATOM 854 N N . THR A 1 106 ? -8.230 1.727 5.551 1.00 90.06 106 THR A N 1
ATOM 855 C CA . THR A 1 106 ? -9.023 0.939 6.504 1.00 90.06 106 THR A CA 1
ATOM 856 C C . THR A 1 106 ? -10.487 0.899 6.077 1.00 90.06 106 THR A C 1
ATOM 858 O O . THR A 1 106 ? -11.052 1.914 5.665 1.00 90.06 106 THR A O 1
ATOM 861 N N . VAL A 1 107 ? -11.125 -0.267 6.203 1.00 86.69 107 VAL A N 1
ATOM 862 C CA . VAL A 1 107 ? -12.583 -0.384 6.019 1.00 86.69 107 VAL A CA 1
ATOM 863 C C . VAL A 1 107 ? -13.329 0.185 7.231 1.00 86.69 107 VAL A C 1
ATOM 865 O O . VAL A 1 107 ? -14.390 0.785 7.081 1.00 86.69 107 VAL A O 1
ATOM 868 N N . GLN A 1 108 ? -12.748 0.048 8.425 1.00 85.88 108 GLN A N 1
ATOM 869 C CA . GLN A 1 108 ? -13.313 0.540 9.680 1.00 85.88 108 GLN A CA 1
ATOM 870 C C . GLN A 1 108 ? -12.585 1.791 10.185 1.00 85.88 108 GLN A C 1
ATOM 872 O O . GLN A 1 108 ? -11.405 2.012 9.892 1.00 85.88 108 GLN A O 1
ATOM 877 N N . ILE A 1 109 ? -13.306 2.609 10.952 1.00 88.19 109 ILE A N 1
ATOM 878 C CA . ILE A 1 109 ? -12.754 3.769 11.658 1.00 88.19 109 ILE A CA 1
ATOM 879 C C . ILE A 1 109 ? -12.231 3.283 13.011 1.00 88.19 109 ILE A C 1
ATOM 881 O O . ILE A 1 109 ? -12.938 2.586 13.735 1.00 88.19 109 ILE A O 1
ATOM 885 N N . THR A 1 110 ? -10.993 3.628 13.353 1.00 89.50 110 THR A N 1
ATOM 886 C CA . THR A 1 110 ? -10.388 3.267 14.637 1.00 89.50 110 THR A CA 1
ATOM 887 C C . THR A 1 110 ? -10.803 4.235 15.744 1.00 89.50 110 THR A C 1
ATOM 889 O O . THR A 1 110 ? -11.166 5.383 15.504 1.00 89.50 110 THR A O 1
ATOM 892 N N . GLU A 1 111 ? -10.727 3.790 16.994 1.00 86.81 111 GLU A N 1
ATOM 893 C CA . GLU A 1 111 ? -11.174 4.594 18.144 1.00 86.81 111 GLU A CA 1
ATOM 894 C C . GLU A 1 111 ? -10.245 5.767 18.484 1.00 86.81 111 GLU A C 1
ATOM 896 O O . GLU A 1 111 ? -10.674 6.706 19.143 1.00 86.81 111 GLU A O 1
ATOM 901 N N . SER A 1 112 ? -8.969 5.702 18.093 1.00 89.31 112 SER A N 1
ATOM 902 C CA . SER A 1 112 ? -7.971 6.713 18.447 1.00 89.31 112 SER A CA 1
ATOM 903 C C . SER A 1 112 ? -6.855 6.818 17.416 1.00 89.31 112 SER A C 1
ATOM 905 O O . SER A 1 112 ? -6.640 5.907 16.606 1.00 89.31 112 SER A O 1
ATOM 907 N N . GLU A 1 113 ? -6.106 7.919 17.486 1.00 89.56 113 GLU A N 1
ATOM 908 C CA . GLU A 1 113 ? -4.927 8.158 16.650 1.00 89.56 113 GLU A CA 1
ATOM 909 C C . GLU A 1 113 ? -3.850 7.088 16.857 1.00 89.56 113 GLU A C 1
ATOM 911 O O . GLU A 1 113 ? -3.282 6.580 15.892 1.00 89.56 113 GLU A O 1
ATOM 916 N N . LYS A 1 114 ? -3.615 6.684 18.112 1.00 89.62 114 LYS A N 1
ATOM 917 C CA . LYS A 1 114 ? -2.646 5.633 18.444 1.00 89.62 114 LYS A CA 1
ATOM 918 C C . LYS A 1 114 ? -3.015 4.306 17.774 1.00 89.62 114 LYS A C 1
ATOM 920 O O . LYS A 1 114 ? -2.162 3.683 17.148 1.00 89.62 114 LYS A O 1
ATOM 925 N N . LYS A 1 115 ? -4.297 3.920 17.820 1.00 89.56 115 LYS A N 1
ATOM 926 C CA . LYS A 1 115 ? -4.788 2.732 17.102 1.00 89.56 115 LYS A CA 1
ATOM 927 C C . LYS A 1 115 ? -4.665 2.895 15.585 1.00 89.56 115 LYS A C 1
ATOM 929 O O . LYS A 1 115 ? -4.315 1.937 14.911 1.00 89.56 115 LYS A O 1
ATOM 934 N N . ALA A 1 116 ? -4.900 4.087 15.032 1.00 88.94 116 ALA A N 1
ATOM 935 C CA . ALA A 1 116 ? -4.682 4.327 13.602 1.00 88.94 116 ALA A CA 1
ATOM 936 C C . ALA A 1 116 ? -3.212 4.149 13.193 1.00 88.94 116 ALA A C 1
ATOM 938 O O . ALA A 1 116 ? -2.947 3.569 12.144 1.00 88.94 116 ALA A O 1
ATOM 939 N N . GLN A 1 117 ? -2.258 4.597 14.015 1.00 91.56 117 GLN A N 1
ATOM 940 C CA . GLN A 1 117 ? -0.828 4.373 13.771 1.00 91.56 117 GLN A CA 1
ATOM 941 C C . GLN A 1 117 ? -0.465 2.884 13.806 1.00 91.56 117 GLN A C 1
ATOM 943 O O . GLN A 1 117 ? 0.237 2.408 12.912 1.00 91.56 117 GLN A O 1
ATOM 948 N N . GLU A 1 118 ? -0.966 2.147 14.800 1.00 92.19 118 GLU A N 1
ATOM 949 C CA . GLU A 1 118 ? -0.788 0.692 14.897 1.00 92.19 118 GLU A CA 1
ATOM 950 C C . GLU A 1 118 ? -1.376 -0.015 13.668 1.00 92.19 118 GLU A C 1
ATOM 952 O O . GLU A 1 118 ? -0.695 -0.811 13.031 1.00 92.19 118 GLU A O 1
ATOM 957 N N . VAL A 1 119 ? -2.579 0.367 13.238 1.00 91.88 119 VAL A N 1
ATOM 958 C CA . VAL A 1 119 ? -3.213 -0.206 12.045 1.00 91.88 119 VAL A CA 1
ATOM 959 C C . VAL A 1 119 ? -2.439 0.117 10.763 1.00 91.88 119 VAL A C 1
ATOM 961 O O . VAL A 1 119 ? -2.305 -0.746 9.899 1.00 91.88 119 VAL A O 1
ATOM 964 N N . ILE A 1 120 ? -1.880 1.322 10.616 1.00 91.62 120 ILE A N 1
ATOM 965 C CA . ILE A 1 120 ? -1.003 1.639 9.475 1.00 91.62 120 ILE A CA 1
ATOM 966 C C . ILE A 1 120 ? 0.255 0.765 9.494 1.00 91.62 120 ILE A C 1
ATOM 968 O O . ILE A 1 120 ? 0.708 0.311 8.439 1.00 91.62 120 ILE A O 1
ATOM 972 N N . LYS A 1 121 ? 0.824 0.505 10.676 1.00 92.38 121 LYS A N 1
ATOM 973 C CA . LYS A 1 121 ? 1.956 -0.414 10.813 1.00 92.38 121 LYS A CA 1
ATOM 974 C C . LYS A 1 121 ? 1.561 -1.831 10.389 1.00 92.38 121 LYS A C 1
ATOM 976 O O . LYS A 1 121 ? 2.280 -2.426 9.588 1.00 92.38 121 LYS A O 1
ATOM 981 N N . ASP A 1 122 ? 0.393 -2.311 10.808 1.00 92.12 122 ASP A N 1
ATOM 982 C CA . ASP A 1 122 ? -0.146 -3.608 10.388 1.00 92.12 122 ASP A CA 1
ATOM 983 C C . ASP A 1 122 ? -0.345 -3.677 8.867 1.00 92.12 122 ASP A C 1
ATOM 985 O O . ASP A 1 122 ? 0.044 -4.660 8.237 1.00 92.12 122 ASP A O 1
ATOM 989 N N . MET A 1 123 ? -0.881 -2.624 8.234 1.00 90.94 123 MET A N 1
ATOM 990 C CA . MET A 1 123 ? -1.004 -2.569 6.771 1.00 90.94 123 MET A CA 1
ATOM 991 C C . MET A 1 123 ? 0.352 -2.731 6.082 1.00 90.94 123 MET A C 1
ATOM 993 O O . MET A 1 123 ? 0.479 -3.504 5.128 1.00 90.94 123 MET A O 1
ATOM 997 N N . LYS A 1 124 ? 1.372 -2.008 6.563 1.00 91.00 124 LYS A N 1
ATOM 998 C CA . LYS A 1 124 ? 2.736 -2.099 6.032 1.00 91.00 124 LYS A CA 1
ATOM 999 C C . LYS A 1 124 ? 3.309 -3.499 6.211 1.00 91.00 124 LYS A C 1
ATOM 1001 O O . LYS A 1 124 ? 3.949 -4.012 5.296 1.00 91.00 124 LYS A O 1
ATOM 1006 N N . GLU A 1 125 ? 3.080 -4.130 7.358 1.00 91.06 125 GLU A N 1
ATOM 1007 C CA . GLU A 1 125 ? 3.551 -5.488 7.630 1.00 91.06 125 GLU A CA 1
ATOM 1008 C C . GLU A 1 125 ? 2.873 -6.530 6.738 1.00 91.06 125 GLU A C 1
ATOM 1010 O O . GLU A 1 125 ? 3.571 -7.369 6.167 1.00 91.06 125 GLU A O 1
ATOM 1015 N N . VAL A 1 126 ? 1.555 -6.439 6.531 1.00 90.12 126 VAL A N 1
ATOM 1016 C CA . VAL A 1 126 ? 0.811 -7.320 5.612 1.00 90.12 126 VAL A CA 1
ATOM 1017 C C . VAL A 1 126 ? 1.372 -7.217 4.195 1.00 90.12 126 VAL A C 1
ATOM 1019 O O . VAL A 1 126 ? 1.706 -8.235 3.585 1.00 90.12 126 VAL A O 1
ATOM 1022 N N . ILE A 1 127 ? 1.543 -5.994 3.682 1.00 88.56 127 ILE A N 1
ATOM 1023 C CA . ILE A 1 127 ? 2.104 -5.779 2.344 1.00 88.56 127 ILE A CA 1
ATOM 1024 C C . ILE A 1 127 ? 3.543 -6.287 2.284 1.00 88.56 127 ILE A C 1
ATOM 1026 O O . ILE A 1 127 ? 3.896 -7.032 1.375 1.00 88.56 127 ILE A O 1
ATOM 1030 N N . LYS A 1 128 ? 4.384 -5.961 3.268 1.00 87.81 128 LYS A N 1
ATOM 1031 C CA . LYS A 1 128 ? 5.779 -6.412 3.303 1.00 87.81 128 LYS A CA 1
ATOM 1032 C C . LYS A 1 128 ? 5.896 -7.933 3.337 1.00 87.81 128 LYS A C 1
ATOM 1034 O O . LYS A 1 128 ? 6.761 -8.466 2.647 1.00 87.81 128 LYS A O 1
ATOM 1039 N N . LYS A 1 129 ? 5.053 -8.618 4.113 1.00 87.75 129 LYS A N 1
ATOM 1040 C CA . LYS A 1 129 ? 5.011 -10.082 4.194 1.00 87.75 129 LYS A CA 1
ATOM 1041 C C . LYS A 1 129 ? 4.692 -10.675 2.825 1.00 87.75 129 LYS A C 1
ATOM 1043 O O . LYS A 1 129 ? 5.518 -11.378 2.259 1.00 87.75 129 LYS A O 1
ATOM 1048 N N . HIS A 1 130 ? 3.576 -10.278 2.220 1.00 84.31 130 HIS A N 1
ATOM 1049 C CA . HIS A 1 130 ? 3.154 -10.838 0.935 1.00 84.31 130 HIS A CA 1
ATOM 1050 C C . HIS A 1 130 ? 4.036 -10.422 -0.250 1.00 84.31 130 HIS A C 1
ATOM 1052 O O . HIS A 1 130 ? 4.205 -11.192 -1.191 1.00 84.31 130 HIS A O 1
ATOM 1058 N N . LEU A 1 131 ? 4.664 -9.245 -0.206 1.00 81.19 131 LEU A N 1
ATOM 1059 C CA . LEU A 1 131 ? 5.618 -8.823 -1.234 1.00 81.19 131 LEU A CA 1
ATOM 1060 C C . LEU A 1 131 ? 7.020 -9.427 -1.069 1.00 81.19 131 LEU A C 1
ATOM 1062 O O . LEU A 1 131 ? 7.789 -9.380 -2.036 1.00 81.19 131 LEU A O 1
ATOM 1066 N N . LYS A 1 132 ? 7.380 -9.929 0.122 1.00 73.56 132 LYS A N 1
ATOM 1067 C CA . LYS A 1 132 ? 8.594 -10.733 0.348 1.00 73.56 132 LYS A CA 1
ATOM 1068 C C . LYS A 1 132 ? 8.369 -12.202 0.008 1.00 73.56 132 LYS A C 1
ATOM 1070 O O . LYS A 1 132 ? 9.262 -12.801 -0.583 1.00 73.56 132 LYS A O 1
ATOM 1075 N N . ASP A 1 133 ? 7.197 -12.729 0.351 1.00 58.12 133 ASP A N 1
ATOM 1076 C CA . ASP A 1 133 ? 6.815 -14.121 0.100 1.00 58.12 133 ASP A CA 1
ATOM 1077 C C . ASP A 1 133 ? 6.475 -14.363 -1.380 1.00 58.12 133 ASP A C 1
ATOM 1079 O O . ASP A 1 133 ? 6.623 -15.474 -1.866 1.00 58.12 133 ASP A O 1
ATOM 1083 N N . GLY A 1 134 ? 6.113 -13.318 -2.137 1.00 47.59 134 GLY A N 1
ATOM 1084 C CA . GLY A 1 134 ? 5.961 -13.351 -3.598 1.00 47.59 134 GLY A CA 1
ATOM 1085 C C . GLY A 1 134 ? 7.284 -13.414 -4.377 1.00 47.59 134 GLY A C 1
ATOM 1086 O O . GLY A 1 134 ? 7.430 -12.722 -5.386 1.00 47.59 134 GLY A O 1
ATOM 1087 N N . LYS A 1 135 ? 8.268 -14.175 -3.882 1.00 39.00 135 LYS A N 1
ATOM 1088 C CA . LYS A 1 135 ? 9.361 -14.701 -4.706 1.00 39.00 135 LYS A CA 1
ATOM 1089 C C . LYS A 1 135 ? 8.829 -15.951 -5.401 1.00 39.00 135 LYS A C 1
ATOM 1091 O O . LYS A 1 135 ? 9.014 -17.032 -4.864 1.00 39.00 135 LYS A O 1
ATOM 1096 N N . GLU A 1 136 ? 8.156 -15.765 -6.530 1.00 37.06 136 GLU A N 1
ATOM 1097 C CA . GLU A 1 136 ? 8.032 -16.720 -7.648 1.00 37.06 136 GLU A CA 1
ATOM 1098 C C . GLU A 1 136 ? 7.211 -16.091 -8.777 1.00 37.06 136 GLU A C 1
ATOM 1100 O O . GLU A 1 136 ? 6.079 -15.620 -8.516 1.00 37.06 136 GLU A O 1
#

Foldseek 3Di:
DDDPDVVVVVVVVVVVVVVVVVVVVVVVVVVVVVVVVVVVVVLVPAKAKEWEKAWADPDPDIDIDIDIDIDRLVCLVVCQVCVCVLVVNQWHWDADPPRRHIYIYGPDYYHDPVVRVVVSVVSVVSSVVVVVVPPD

Sequence (136 aa):
MDGPNEREREETHKSRINLRLRFSTMLLNAKILLFTTLLLSADVFATTKIDYTAKYHDGKNVKQLTVKDEIPDKKAPNIVKGMVKWSQDKFKAVQDQKTKIVHVITVQITESEKKAQEVIKDMKEVIKKHLKDGKE